Protein AF-A0A7M3T5S3-F1 (afdb_monomer)

Mean predicted aligned error: 9.6 Å

pLDDT: mean 73.54, std 10.13, range [45.75, 86.19]

Solvent-accessible surface area (backbone atoms only — not comparable to full-atom values): 3916 Å² total; per-residue (Å²): 129,87,51,70,67,58,56,51,51,52,50,52,53,52,52,53,52,50,35,53,50,41,20,52,54,38,20,74,72,72,73,36,64,67,59,4,48,49,52,17,51,51,50,50,52,51,47,54,51,49,48,54,49,48,52,57,54,49,72,7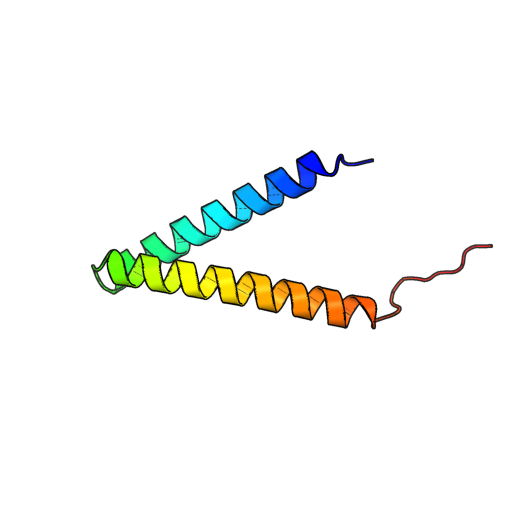0,50,77,78,81,76,71,84,72,132

InterPro domains:
  IPR018638 Domain of unknown function DUF2061, membrane [PF09834] (8-59)

Radius of gyration: 17.13 Å; Cα contacts (8 Å, |Δi|>4): 36; chains: 1; bounding box: 39×14×48 Å

Organism: NCBI:txid2748098

Sequence (69 aa):
MDSTQRTLAKTCTWQISGLIVMTLVTYAVTGSLIEGGTVALIGTVLGAFSYAIHERLWAQVRWGRLNRP

Foldseek 3Di:
DPDPVNVVVVVVVVLVVQLVVQLVVVCVVPVDSVVSNVRSVVCSVVVVVVVVVVVVVVVVVPPPPPPDD

Structure (mmCIF, N/CA/C/O backbone):
data_AF-A0A7M3T5S3-F1
#
_entry.id   AF-A0A7M3T5S3-F1
#
loop_
_atom_site.group_PDB
_atom_site.id
_atom_site.type_symbol
_atom_site.label_atom_id
_atom_site.label_alt_id
_atom_site.label_comp_id
_atom_site.label_asym_id
_atom_site.label_entity_id
_atom_site.label_seq_id
_atom_site.pdbx_PDB_ins_code
_atom_site.Cartn_x
_atom_site.Cartn_y
_atom_site.Cartn_z
_atom_site.occupancy
_atom_site.B_iso_or_equiv
_atom_site.auth_seq_id
_atom_site.auth_comp_id
_atom_site.auth_asym_id
_atom_site.auth_atom_id
_atom_site.pdbx_PDB_model_num
ATOM 1 N N . MET A 1 1 ? -7.399 -1.897 26.483 1.00 45.75 1 MET A N 1
ATOM 2 C CA . MET A 1 1 ? -7.499 -0.837 25.459 1.00 45.75 1 MET A CA 1
ATOM 3 C C . MET A 1 1 ? -6.294 -0.988 24.553 1.00 45.75 1 MET A C 1
ATOM 5 O O . MET A 1 1 ? -5.218 -0.542 24.930 1.00 45.75 1 MET A O 1
ATOM 9 N N . ASP A 1 2 ? -6.418 -1.695 23.427 1.00 49.69 2 ASP A N 1
ATOM 10 C CA . ASP A 1 2 ? -5.369 -1.616 22.404 1.00 49.69 2 ASP A CA 1
ATOM 11 C C . ASP A 1 2 ? -5.295 -0.151 21.961 1.00 49.69 2 ASP A C 1
ATOM 13 O O . ASP A 1 2 ? -6.294 0.431 21.538 1.00 49.69 2 ASP A O 1
ATOM 17 N N . SER A 1 3 ? -4.138 0.476 22.180 1.00 61.78 3 SER A N 1
ATOM 18 C CA . SER A 1 3 ? -3.919 1.883 21.851 1.00 61.78 3 SER A CA 1
ATOM 19 C C . SER A 1 3 ? -4.159 2.090 20.358 1.00 61.78 3 SER A C 1
ATOM 21 O O . SER A 1 3 ? -3.628 1.337 19.540 1.00 61.78 3 SER A O 1
ATOM 23 N N . THR A 1 4 ? -4.908 3.130 19.991 1.00 66.75 4 THR A N 1
ATOM 24 C CA . THR A 1 4 ? -5.143 3.564 18.602 1.00 66.75 4 THR A CA 1
ATOM 25 C C . THR A 1 4 ? -3.849 3.608 17.777 1.00 66.75 4 THR A C 1
ATOM 27 O O . THR A 1 4 ? -3.849 3.290 16.589 1.00 66.75 4 THR A O 1
ATOM 30 N N . GLN A 1 5 ? -2.718 3.913 18.422 1.00 64.75 5 GLN A N 1
ATOM 31 C CA . GLN A 1 5 ? -1.386 3.910 17.813 1.00 64.75 5 GLN A CA 1
ATOM 32 C C . GLN A 1 5 ? -0.948 2.525 17.312 1.00 64.75 5 GLN A C 1
ATOM 34 O O . GLN A 1 5 ? -0.309 2.419 16.269 1.00 64.75 5 GLN A O 1
ATOM 39 N N . ARG A 1 6 ? -1.310 1.451 18.021 1.00 66.38 6 ARG A N 1
ATOM 40 C CA . ARG A 1 6 ? -0.950 0.072 17.670 1.00 66.38 6 ARG A CA 1
ATOM 41 C C . ARG A 1 6 ? -1.749 -0.427 16.465 1.00 66.38 6 ARG A C 1
ATOM 43 O O . ARG A 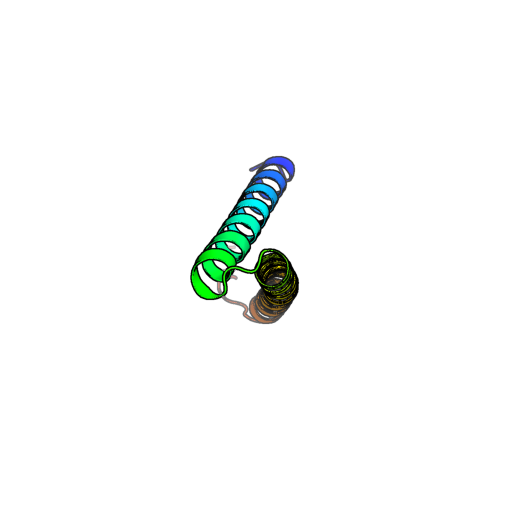1 6 ? -1.191 -1.097 15.599 1.00 66.38 6 ARG A O 1
ATOM 50 N N . THR A 1 7 ? -3.022 -0.042 16.372 1.00 73.12 7 THR A N 1
ATOM 51 C CA . THR A 1 7 ? -3.866 -0.316 15.199 1.00 73.12 7 THR A CA 1
ATOM 52 C C . THR A 1 7 ? -3.363 0.440 13.973 1.00 73.12 7 THR A C 1
ATOM 54 O O . THR A 1 7 ? -3.180 -0.171 12.925 1.00 73.12 7 THR A O 1
ATOM 57 N N . LEU A 1 8 ? -3.043 1.733 14.114 1.00 71.69 8 LEU A N 1
ATOM 58 C CA . LEU A 1 8 ? -2.466 2.538 13.031 1.00 71.69 8 LEU A CA 1
ATOM 59 C C . LEU A 1 8 ? -1.139 1.963 12.529 1.00 71.69 8 LEU A C 1
ATOM 61 O O . LEU A 1 8 ? -0.967 1.790 11.325 1.00 71.69 8 LEU A O 1
ATOM 65 N N . ALA A 1 9 ? -0.230 1.601 13.439 1.00 70.06 9 ALA A N 1
ATOM 66 C CA . ALA A 1 9 ? 1.038 0.978 13.075 1.00 70.06 9 ALA A CA 1
ATOM 67 C C . ALA A 1 9 ? 0.824 -0.328 12.295 1.00 70.06 9 ALA A C 1
ATOM 69 O O . ALA A 1 9 ? 1.454 -0.542 11.263 1.00 70.06 9 ALA A O 1
ATOM 70 N N . LYS A 1 10 ? -0.109 -1.179 12.741 1.00 68.44 10 LYS A N 1
ATOM 71 C CA . LYS A 1 10 ? -0.417 -2.448 12.072 1.00 68.44 10 LYS A CA 1
ATOM 72 C C . LYS A 1 10 ? -0.986 -2.236 10.666 1.00 68.44 10 LYS A C 1
ATOM 74 O O . LYS A 1 10 ? -0.562 -2.923 9.740 1.00 68.44 10 LYS A O 1
ATOM 79 N N . THR A 1 11 ? -1.894 -1.275 10.500 1.00 75.31 11 THR A N 1
ATOM 80 C CA . THR A 1 11 ? -2.469 -0.926 9.194 1.00 75.31 11 THR A CA 1
ATOM 81 C C . THR A 1 11 ? -1.410 -0.361 8.251 1.00 75.31 11 THR A C 1
ATOM 83 O O . THR A 1 11 ? -1.333 -0.794 7.105 1.00 75.31 11 THR A O 1
ATOM 86 N N . CYS A 1 12 ? -0.547 0.542 8.726 1.00 73.44 12 CYS A N 1
ATOM 87 C CA . CYS A 1 12 ? 0.549 1.080 7.918 1.00 73.44 12 CYS A CA 1
ATOM 88 C C . CYS A 1 12 ? 1.513 -0.020 7.466 1.00 73.44 12 CYS A C 1
ATOM 90 O O . CYS A 1 12 ? 1.826 -0.101 6.281 1.00 73.44 12 CYS A O 1
ATOM 92 N N . THR A 1 13 ? 1.935 -0.903 8.376 1.00 73.00 13 THR A N 1
ATOM 93 C CA . THR A 1 13 ? 2.813 -2.028 8.031 1.00 73.00 13 THR A CA 1
ATOM 94 C C . THR A 1 13 ? 2.167 -2.937 6.991 1.00 73.00 13 THR A C 1
ATOM 96 O O . THR A 1 13 ? 2.803 -3.271 5.996 1.00 73.00 13 THR A O 1
ATOM 99 N N . TRP A 1 14 ? 0.891 -3.286 7.171 1.00 77.56 14 TRP A N 1
ATOM 100 C CA . TRP A 1 14 ? 0.160 -4.117 6.216 1.00 77.56 14 TRP A CA 1
ATOM 101 C C . TRP A 1 14 ? 0.070 -3.471 4.827 1.00 77.56 14 TRP A C 1
ATOM 103 O O . TRP A 1 14 ? 0.360 -4.124 3.824 1.00 77.56 14 TRP A O 1
ATOM 113 N N . GLN A 1 15 ? -0.256 -2.176 4.761 1.00 77.75 15 GLN A N 1
ATOM 114 C CA . GLN A 1 15 ? -0.358 -1.451 3.493 1.00 77.75 15 GLN A CA 1
ATOM 115 C C . GLN A 1 15 ? 0.992 -1.328 2.780 1.00 77.75 15 GLN A C 1
ATOM 117 O O . GLN A 1 15 ? 1.057 -1.537 1.570 1.00 77.75 15 GLN A O 1
ATOM 122 N N . ILE A 1 16 ? 2.075 -1.042 3.510 1.00 75.12 16 ILE A N 1
ATOM 123 C CA . ILE A 1 16 ? 3.424 -0.944 2.933 1.00 75.12 16 ILE A CA 1
ATOM 124 C C . ILE A 1 16 ? 3.866 -2.302 2.379 1.00 75.12 16 ILE A C 1
ATOM 126 O O . ILE A 1 16 ? 4.355 -2.377 1.252 1.00 75.12 16 ILE A O 1
ATOM 130 N N . SER A 1 17 ? 3.650 -3.390 3.125 1.00 74.31 17 SER A N 1
ATOM 131 C CA . SER A 1 17 ? 3.959 -4.740 2.647 1.00 74.31 17 SER A CA 1
ATOM 132 C C . SER A 1 17 ? 3.149 -5.107 1.401 1.00 74.31 17 SER A C 1
ATOM 134 O O . SER A 1 17 ? 3.720 -5.622 0.443 1.00 74.31 17 SER A O 1
ATOM 136 N N . GLY A 1 18 ? 1.850 -4.793 1.370 1.00 76.94 18 GLY A N 1
ATOM 137 C CA . GLY A 1 18 ? 0.999 -5.021 0.198 1.00 76.94 18 GLY A CA 1
ATOM 138 C C . GLY A 1 18 ? 1.481 -4.262 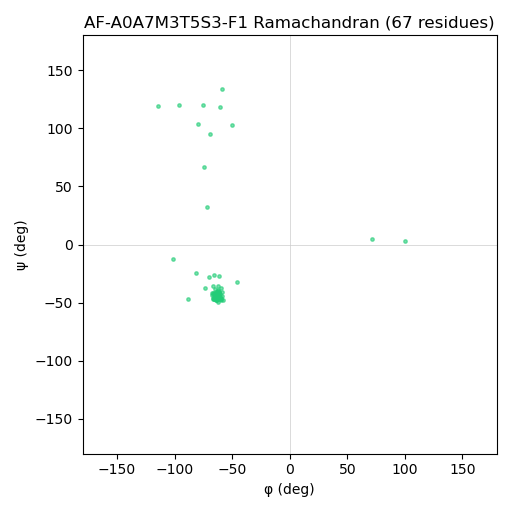-1.042 1.00 76.94 18 GLY A C 1
ATOM 139 O O . GLY A 1 18 ? 1.565 -4.842 -2.124 1.00 76.94 18 GLY A O 1
ATOM 140 N N . LEU A 1 19 ? 1.879 -2.996 -0.875 1.00 80.25 19 LEU A N 1
ATOM 141 C CA . LEU A 1 19 ? 2.417 -2.166 -1.954 1.00 80.25 19 LEU A CA 1
ATOM 142 C C . LEU A 1 19 ? 3.711 -2.757 -2.540 1.00 80.25 19 LEU A C 1
ATOM 144 O O . LEU A 1 19 ? 3.859 -2.854 -3.760 1.00 80.25 19 LEU A O 1
ATOM 148 N N . ILE A 1 20 ? 4.631 -3.188 -1.671 1.00 78.56 20 ILE A N 1
ATOM 149 C CA . ILE A 1 20 ? 5.910 -3.796 -2.068 1.00 78.56 20 ILE A CA 1
ATOM 150 C C . ILE A 1 20 ? 5.666 -5.100 -2.828 1.00 78.56 20 ILE A C 1
ATOM 152 O O . ILE A 1 20 ? 6.228 -5.299 -3.904 1.00 78.56 20 ILE A O 1
ATOM 156 N N . VAL A 1 21 ? 4.797 -5.970 -2.308 1.00 80.69 21 VAL A N 1
ATOM 157 C CA . VAL A 1 21 ? 4.493 -7.260 -2.941 1.00 80.69 21 VAL A CA 1
ATOM 158 C C . VAL A 1 21 ? 3.832 -7.059 -4.302 1.00 80.69 21 VAL A C 1
ATOM 160 O O . VAL A 1 21 ? 4.276 -7.668 -5.269 1.00 80.69 21 VAL A O 1
ATOM 163 N N . MET A 1 22 ? 2.831 -6.180 -4.425 1.00 84.75 22 MET A N 1
ATOM 164 C CA . MET A 1 22 ? 2.188 -5.917 -5.720 1.00 84.75 22 MET A CA 1
ATOM 165 C C . MET A 1 22 ? 3.161 -5.332 -6.746 1.00 84.75 22 MET A C 1
ATOM 167 O O . MET A 1 22 ? 3.127 -5.730 -7.912 1.00 84.75 22 MET A O 1
ATOM 171 N N . THR A 1 23 ? 4.060 -4.444 -6.313 1.00 76.88 23 THR A N 1
ATOM 172 C CA . THR A 1 23 ? 5.100 -3.879 -7.183 1.00 76.88 23 THR A CA 1
ATOM 173 C C . THR A 1 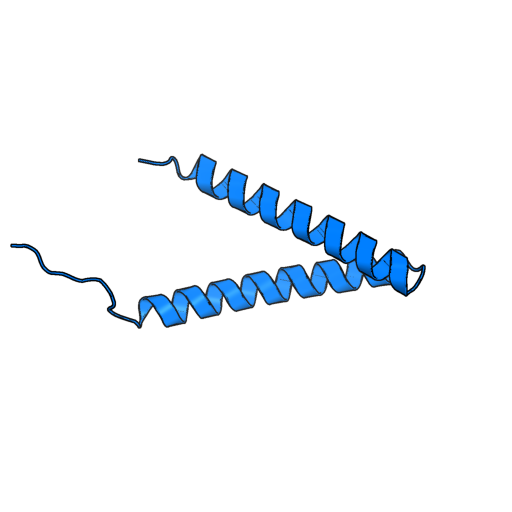23 ? 6.051 -4.969 -7.673 1.00 76.88 23 THR A C 1
ATOM 175 O O . THR A 1 23 ? 6.304 -5.057 -8.871 1.00 76.88 23 THR A O 1
ATOM 178 N N . LEU A 1 24 ? 6.538 -5.831 -6.773 1.00 74.81 24 LEU A N 1
ATOM 179 C CA . LEU A 1 24 ? 7.467 -6.916 -7.105 1.00 74.81 24 LEU A CA 1
ATOM 180 C C . LEU A 1 24 ? 6.827 -7.999 -7.975 1.00 74.81 24 LEU A C 1
ATOM 182 O O . LEU A 1 24 ? 7.457 -8.459 -8.920 1.00 74.81 24 LEU A O 1
ATOM 186 N N . VAL A 1 25 ? 5.587 -8.396 -7.682 1.00 81.56 25 VAL A N 1
ATOM 187 C CA . VAL A 1 25 ? 4.854 -9.401 -8.467 1.00 81.56 25 VAL A CA 1
ATOM 188 C C . VAL A 1 25 ? 4.607 -8.889 -9.878 1.00 81.56 25 VAL A C 1
ATOM 190 O O . VAL A 1 25 ? 4.897 -9.588 -10.841 1.00 81.56 25 VAL A O 1
ATOM 193 N N . THR A 1 26 ? 4.127 -7.654 -10.013 1.00 84.25 26 THR A N 1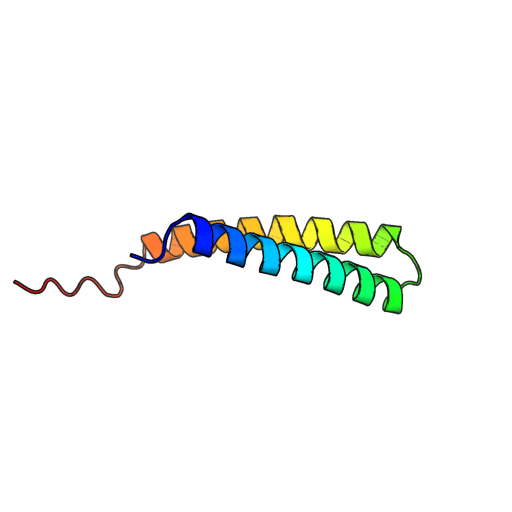
ATOM 194 C CA . THR A 1 26 ? 3.897 -7.063 -11.335 1.00 84.25 26 THR A CA 1
ATOM 195 C C . THR A 1 26 ? 5.218 -6.893 -12.082 1.00 84.25 26 THR A C 1
ATOM 197 O O . THR A 1 26 ? 5.308 -7.286 -13.237 1.00 84.25 26 THR A O 1
ATOM 200 N N . TYR A 1 27 ? 6.281 -6.425 -11.415 1.00 76.88 27 TYR A N 1
ATOM 201 C CA . TYR A 1 27 ? 7.618 -6.352 -12.010 1.00 76.88 27 TYR A CA 1
ATOM 202 C C . TYR A 1 27 ? 8.131 -7.721 -12.473 1.00 76.88 27 TYR A C 1
ATOM 204 O O . TYR A 1 27 ? 8.707 -7.820 -13.550 1.00 76.88 27 TYR A O 1
ATOM 212 N N . ALA A 1 28 ? 7.901 -8.788 -11.706 1.00 81.81 28 ALA A N 1
ATOM 213 C CA . ALA A 1 28 ? 8.296 -10.139 -12.096 1.00 81.81 28 ALA A CA 1
ATOM 214 C C . ALA A 1 28 ? 7.534 -10.649 -13.333 1.00 81.81 28 ALA A C 1
ATOM 216 O O . ALA A 1 28 ? 8.052 -11.495 -14.057 1.00 81.81 28 ALA A O 1
ATOM 217 N N . VAL A 1 29 ? 6.322 -10.138 -13.579 1.00 85.12 29 VAL A N 1
ATOM 218 C CA . VAL A 1 29 ? 5.478 -10.529 -14.715 1.00 85.12 29 VAL A CA 1
ATOM 219 C C . VAL A 1 29 ? 5.762 -9.683 -15.959 1.00 85.12 29 VAL A C 1
ATOM 221 O O . VAL A 1 29 ? 5.922 -10.248 -17.037 1.00 85.12 29 VAL A O 1
ATOM 224 N N . THR A 1 30 ? 5.841 -8.353 -15.841 1.00 86.19 30 THR A N 1
ATOM 225 C CA . THR A 1 30 ? 6.028 -7.451 -16.995 1.00 86.19 30 THR A CA 1
ATOM 226 C C . THR A 1 30 ? 7.449 -6.929 -17.184 1.00 86.19 30 THR A C 1
ATOM 228 O O . THR A 1 30 ? 7.753 -6.363 -18.229 1.00 86.19 30 THR A O 1
ATOM 231 N N . GLY A 1 31 ? 8.343 -7.093 -16.207 1.00 83.25 31 GLY A N 1
ATOM 232 C CA . GLY A 1 31 ? 9.712 -6.562 -16.251 1.00 83.25 31 GLY A CA 1
ATOM 233 C C . GLY A 1 31 ? 9.806 -5.039 -16.092 1.00 83.25 31 GLY A C 1
ATOM 234 O O . GLY A 1 31 ? 10.895 -4.477 -16.197 1.00 83.25 31 GLY A O 1
ATOM 235 N N . SER A 1 32 ? 8.685 -4.353 -15.833 1.00 79.31 32 SER A N 1
ATOM 236 C CA . SER A 1 32 ? 8.603 -2.893 -15.724 1.00 79.31 32 SER A CA 1
ATOM 237 C C . SER A 1 32 ? 8.243 -2.455 -14.309 1.00 79.31 32 SER A C 1
ATOM 239 O O . SER A 1 32 ? 7.177 -2.774 -13.778 1.00 79.31 32 SER A O 1
ATOM 241 N N . LEU A 1 33 ? 9.141 -1.690 -13.683 1.00 81.38 33 LEU A N 1
ATOM 242 C CA . LEU A 1 33 ? 8.933 -1.186 -12.324 1.00 81.38 33 LEU A CA 1
ATOM 243 C C . LEU A 1 33 ? 7.828 -0.114 -12.281 1.00 81.38 33 LEU A C 1
ATOM 245 O O . LEU A 1 33 ? 7.139 0.027 -11.273 1.00 81.38 33 LEU A O 1
ATOM 249 N N . ILE A 1 34 ? 7.638 0.615 -13.387 1.00 85.38 34 ILE A N 1
ATOM 250 C CA . ILE A 1 34 ? 6.610 1.656 -13.534 1.00 85.38 34 ILE A CA 1
ATOM 251 C C . ILE A 1 34 ? 5.214 1.030 -13.534 1.00 85.38 34 ILE A C 1
ATOM 253 O O . ILE A 1 34 ? 4.310 1.522 -12.856 1.00 85.38 34 ILE A O 1
ATOM 257 N N . GLU A 1 35 ? 5.037 -0.082 -14.247 1.00 84.06 35 GLU A N 1
ATOM 258 C CA . GLU A 1 35 ? 3.768 -0.808 -14.241 1.00 84.06 35 GLU A CA 1
ATOM 259 C C . GLU A 1 35 ? 3.480 -1.400 -12.863 1.00 84.06 35 GLU A C 1
ATOM 261 O O . GLU A 1 35 ? 2.371 -1.247 -12.353 1.00 84.06 35 GLU A O 1
ATOM 266 N N . GLY A 1 36 ? 4.492 -1.976 -12.204 1.00 82.31 36 GLY A N 1
ATOM 267 C CA . GLY A 1 36 ? 4.330 -2.488 -10.846 1.00 82.31 36 GLY A CA 1
ATOM 268 C C . GLY A 1 36 ? 3.976 -1.421 -9.821 1.00 82.31 36 GLY A C 1
ATOM 269 O O . GLY A 1 36 ? 3.068 -1.632 -9.017 1.00 82.31 36 GLY A O 1
ATOM 270 N N . GLY A 1 37 ? 4.612 -0.251 -9.898 1.00 82.19 37 GLY A N 1
ATOM 271 C CA . GLY A 1 37 ? 4.255 0.891 -9.062 1.00 82.19 37 GLY A CA 1
ATOM 272 C C . GLY A 1 37 ? 2.819 1.354 -9.308 1.00 82.19 37 GLY A C 1
ATOM 273 O O . GLY A 1 37 ? 2.091 1.626 -8.357 1.00 82.19 37 GLY A O 1
ATOM 274 N N . THR A 1 38 ? 2.383 1.371 -10.571 1.00 85.25 38 THR A N 1
ATOM 275 C CA . THR A 1 38 ? 1.022 1.771 -10.961 1.00 85.25 38 THR A CA 1
ATOM 276 C C . THR A 1 38 ? -0.023 0.785 -10.436 1.00 85.25 38 THR A C 1
ATOM 278 O O . THR A 1 38 ? -1.006 1.202 -9.824 1.00 85.25 38 THR A O 1
ATOM 281 N N . VAL A 1 39 ? 0.204 -0.523 -10.595 1.00 86.00 39 VAL A N 1
ATOM 282 C CA . VAL A 1 39 ? -0.687 -1.570 -10.071 1.00 86.00 39 VAL A CA 1
ATOM 283 C C . VAL A 1 39 ? -0.760 -1.515 -8.547 1.00 86.00 39 VAL A C 1
ATOM 285 O O . VAL A 1 39 ? -1.853 -1.585 -7.989 1.00 86.00 39 VAL A O 1
ATOM 288 N N . ALA A 1 40 ? 0.370 -1.332 -7.863 1.00 84.31 40 ALA A N 1
ATOM 289 C CA . ALA A 1 40 ? 0.392 -1.216 -6.409 1.00 84.31 40 ALA A CA 1
ATOM 290 C C . ALA A 1 40 ? -0.369 0.026 -5.907 1.00 84.31 40 ALA A C 1
ATOM 292 O O . ALA A 1 40 ? -1.121 -0.059 -4.930 1.00 84.31 40 ALA A O 1
ATOM 293 N N . LEU A 1 41 ? -0.230 1.167 -6.592 1.00 83.50 41 LEU A N 1
ATOM 294 C CA . LEU A 1 41 ? -0.980 2.395 -6.304 1.00 83.50 41 LEU A CA 1
ATOM 295 C C . LEU A 1 41 ? -2.485 2.191 -6.488 1.00 83.50 41 LEU A C 1
ATOM 297 O O . LEU A 1 41 ? -3.261 2.494 -5.580 1.00 83.50 41 LEU A O 1
ATOM 301 N N . ILE A 1 42 ? -2.894 1.627 -7.628 1.00 86.19 42 ILE A N 1
ATOM 302 C CA . IL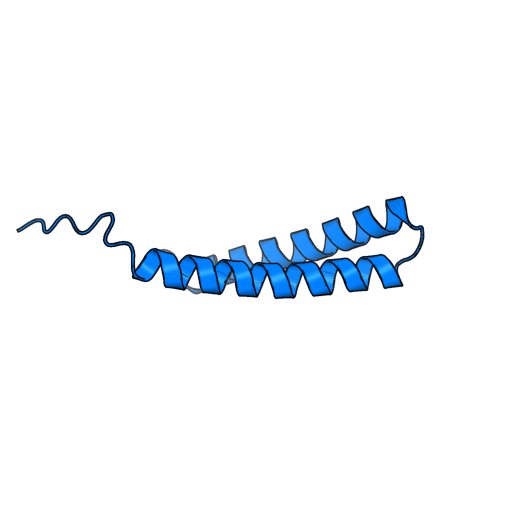E A 1 42 ? -4.300 1.320 -7.911 1.00 86.19 42 ILE A CA 1
ATOM 303 C C . ILE A 1 42 ? -4.840 0.346 -6.862 1.00 86.19 42 ILE A C 1
ATOM 305 O O . ILE A 1 42 ? -5.879 0.619 -6.269 1.00 86.19 42 ILE A O 1
ATOM 309 N N . GLY A 1 43 ? -4.119 -0.739 -6.566 1.00 80.75 43 GLY A N 1
ATOM 310 C CA . GLY A 1 43 ? -4.505 -1.729 -5.560 1.00 80.75 43 GLY A CA 1
ATOM 311 C C . GLY A 1 43 ? -4.660 -1.126 -4.163 1.00 80.75 43 GLY A C 1
ATOM 312 O O . GLY A 1 43 ? -5.599 -1.464 -3.446 1.00 80.75 43 GLY A O 1
ATOM 313 N N . THR A 1 44 ? -3.807 -0.168 -3.799 1.00 81.31 44 THR A N 1
ATOM 314 C CA . THR A 1 44 ? -3.895 0.555 -2.521 1.00 81.31 44 THR A CA 1
ATOM 315 C C . THR A 1 44 ? -5.140 1.431 -2.448 1.00 81.31 44 THR A C 1
ATOM 317 O O . THR A 1 44 ? -5.865 1.377 -1.454 1.00 81.31 44 THR A O 1
ATOM 320 N N . VAL A 1 45 ? -5.423 2.209 -3.497 1.00 84.69 45 VAL A N 1
ATOM 321 C CA . VAL A 1 45 ? -6.624 3.056 -3.566 1.00 84.69 45 VAL A CA 1
ATOM 322 C C . VAL A 1 45 ? -7.882 2.191 -3.563 1.00 84.69 45 VAL A C 1
ATOM 324 O O . VAL A 1 45 ? -8.792 2.430 -2.772 1.00 84.69 45 VAL A O 1
ATOM 327 N N . LEU A 1 46 ? -7.922 1.149 -4.394 1.00 81.69 46 LEU A N 1
ATOM 328 C CA . LEU A 1 46 ? -9.067 0.251 -4.510 1.00 81.69 46 LEU A CA 1
ATOM 329 C C . LEU A 1 46 ? -9.311 -0.528 -3.212 1.00 81.69 46 LEU A C 1
ATOM 331 O O . LEU A 1 46 ? -10.459 -0.714 -2.811 1.00 81.69 46 LEU A O 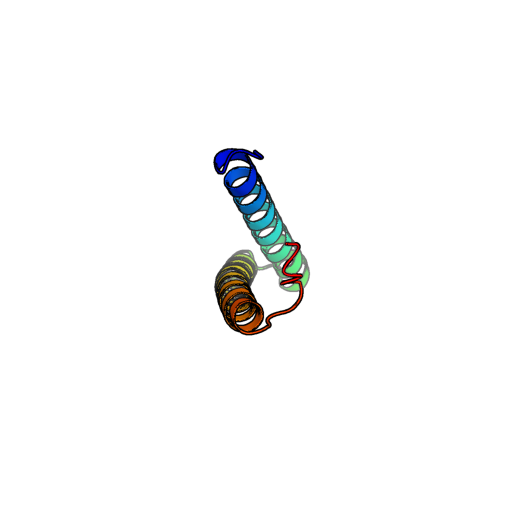1
ATOM 335 N N . GLY A 1 47 ? -8.238 -0.948 -2.537 1.00 79.00 47 GLY A N 1
ATOM 336 C CA . GLY A 1 47 ? -8.285 -1.604 -1.234 1.00 79.00 47 GLY A CA 1
ATOM 337 C C . GLY A 1 47 ? -8.806 -0.676 -0.139 1.00 79.00 47 GLY A C 1
ATOM 338 O O . GLY A 1 47 ? -9.692 -1.070 0.616 1.00 79.00 47 GLY A O 1
ATOM 339 N N . ALA A 1 48 ? -8.338 0.576 -0.093 1.00 79.56 48 ALA A N 1
ATOM 340 C CA . ALA A 1 48 ? -8.836 1.580 0.847 1.00 79.56 48 ALA A CA 1
ATOM 341 C C . ALA A 1 48 ? -10.323 1.896 0.613 1.00 79.56 48 ALA A C 1
ATOM 343 O O . ALA A 1 48 ? -11.107 1.926 1.562 1.00 79.56 48 ALA A O 1
ATOM 344 N N . PHE A 1 49 ? -10.733 2.063 -0.648 1.00 75.69 49 PHE A N 1
ATOM 345 C CA . PHE A 1 49 ? -12.139 2.245 -1.013 1.00 75.69 49 PHE A CA 1
ATOM 346 C C . PHE A 1 49 ? -12.987 1.023 -0.657 1.00 75.69 49 PHE A C 1
ATOM 348 O O . PHE A 1 49 ? -14.046 1.177 -0.053 1.00 75.69 49 PHE A O 1
ATOM 355 N N . SER A 1 50 ? -12.519 -0.187 -0.974 1.00 75.81 50 SER A N 1
ATOM 356 C CA . SER A 1 50 ? -13.220 -1.430 -0.634 1.00 75.81 50 SER A CA 1
ATOM 357 C C . SER A 1 50 ? -13.372 -1.593 0.871 1.00 75.81 50 SER A C 1
ATOM 359 O O . SER A 1 50 ? -14.447 -1.963 1.329 1.00 75.81 50 SER A O 1
ATOM 361 N N . TYR A 1 51 ? -12.338 -1.267 1.649 1.00 74.81 51 TYR A N 1
ATOM 362 C CA . TYR A 1 51 ? -12.404 -1.299 3.106 1.00 74.81 51 TYR A CA 1
ATOM 363 C C . TYR A 1 51 ? -13.398 -0.265 3.650 1.00 74.81 51 TYR A C 1
ATOM 365 O O . TYR A 1 51 ? -14.235 -0.603 4.480 1.00 74.81 51 TYR A O 1
ATOM 373 N N . ALA A 1 52 ? -13.381 0.970 3.140 1.00 74.62 52 ALA A N 1
ATOM 374 C CA . ALA A 1 52 ? -14.341 1.998 3.540 1.00 74.62 52 ALA A CA 1
ATOM 375 C C . ALA A 1 52 ? -15.790 1.612 3.193 1.00 74.62 52 ALA A C 1
ATOM 377 O O . ALA A 1 52 ? -16.705 1.842 3.985 1.0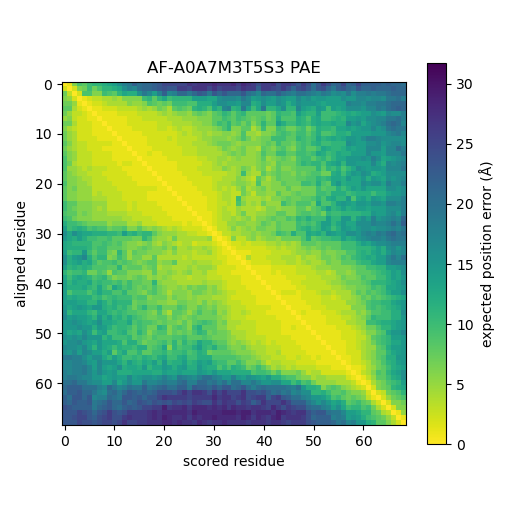0 74.62 52 ALA A O 1
ATOM 378 N N . ILE A 1 53 ? -16.013 1.000 2.026 1.00 72.06 53 ILE A N 1
ATOM 379 C CA . ILE A 1 53 ? -17.319 0.459 1.631 1.00 72.06 53 ILE A CA 1
ATOM 380 C C . ILE A 1 53 ? -17.706 -0.697 2.551 1.00 72.06 53 ILE A C 1
ATOM 382 O O . ILE A 1 53 ? -18.824 -0.714 3.056 1.00 72.06 53 ILE A O 1
ATOM 386 N N . HIS A 1 54 ? -16.790 -1.627 2.814 1.00 68.06 54 HIS A N 1
ATOM 387 C CA . HIS A 1 54 ? -17.014 -2.747 3.717 1.00 68.06 54 HIS A CA 1
ATOM 388 C C . HIS A 1 54 ? -17.401 -2.261 5.117 1.00 68.06 54 HIS A C 1
ATOM 390 O O . HIS A 1 54 ? -18.399 -2.718 5.656 1.00 68.06 54 HIS A O 1
ATOM 396 N N . GLU A 1 55 ? -16.678 -1.296 5.689 1.00 76.62 55 GLU A N 1
ATOM 397 C CA . GLU A 1 55 ? -16.990 -0.726 7.002 1.00 76.62 55 GLU A CA 1
ATOM 398 C C . GLU A 1 55 ? -18.353 -0.019 7.006 1.00 76.62 55 GLU A C 1
ATOM 400 O O . GLU A 1 55 ? -19.142 -0.203 7.931 1.00 76.62 55 GLU A O 1
ATOM 405 N N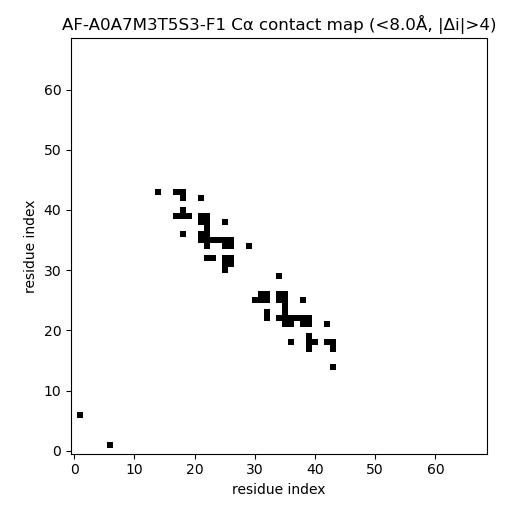 . ARG A 1 56 ? -18.688 0.721 5.942 1.00 75.50 56 ARG A N 1
ATOM 406 C CA . ARG A 1 56 ? -20.005 1.360 5.787 1.00 75.50 56 ARG A CA 1
ATOM 407 C C . ARG A 1 56 ? -21.145 0.351 5.671 1.00 75.50 56 ARG A C 1
ATOM 409 O O . ARG A 1 56 ? -22.186 0.552 6.292 1.00 75.50 56 ARG A O 1
ATOM 416 N N . LEU A 1 57 ? -20.964 -0.717 4.898 1.00 70.31 57 LEU A N 1
ATOM 417 C CA . LEU A 1 57 ? -21.940 -1.802 4.776 1.00 70.31 57 LEU A CA 1
ATOM 418 C C . LEU A 1 57 ? -22.066 -2.561 6.103 1.00 70.31 57 LEU A C 1
ATOM 420 O O . LEU A 1 57 ? -23.172 -2.833 6.559 1.00 70.31 57 LEU A O 1
ATOM 424 N N . TRP A 1 58 ? -20.947 -2.828 6.775 1.00 63.38 58 TRP A N 1
ATOM 425 C CA . TRP A 1 58 ? -20.916 -3.507 8.067 1.00 63.38 58 TRP A CA 1
ATOM 426 C C . TRP A 1 58 ? -21.555 -2.675 9.183 1.00 63.38 58 TRP A C 1
ATOM 428 O O . TRP A 1 58 ? -22.262 -3.219 10.024 1.00 63.38 58 TRP A O 1
ATOM 438 N N . ALA A 1 59 ? -21.410 -1.347 9.158 1.00 66.75 59 ALA A N 1
ATOM 439 C CA . ALA A 1 59 ? -22.093 -0.444 10.085 1.00 66.75 59 ALA A CA 1
ATOM 440 C C . ALA A 1 59 ? -23.630 -0.516 9.968 1.00 66.75 59 ALA A C 1
ATOM 442 O O . ALA A 1 59 ? -24.341 -0.268 10.946 1.00 66.75 59 ALA A O 1
ATOM 443 N N . GLN A 1 60 ? -24.156 -0.882 8.794 1.00 61.88 60 GLN A N 1
ATOM 444 C CA . GLN A 1 60 ? -25.590 -1.118 8.583 1.00 61.88 60 GLN A CA 1
ATOM 445 C C . GLN A 1 60 ? -26.026 -2.519 9.041 1.00 61.88 60 GLN A C 1
ATOM 447 O O . GLN A 1 60 ? -27.183 -2.726 9.417 1.00 61.88 60 GLN A O 1
ATOM 452 N N . VAL A 1 61 ? -25.100 -3.476 9.085 1.00 65.06 61 VAL A N 1
ATOM 453 C CA . VAL A 1 61 ? -25.339 -4.837 9.567 1.00 65.06 61 VAL A CA 1
ATOM 454 C C . VAL A 1 61 ? -25.323 -4.838 11.104 1.00 65.06 61 VAL A C 1
ATOM 456 O O . VAL A 1 61 ? -24.280 -4.796 11.748 1.00 65.06 61 VAL A O 1
ATOM 459 N N . ARG A 1 62 ? -26.505 -4.904 11.743 1.00 58.25 62 ARG A N 1
ATOM 460 C CA . ARG A 1 62 ? -26.670 -4.941 13.221 1.00 58.25 62 ARG A CA 1
ATOM 461 C C . ARG A 1 62 ? -26.234 -6.273 13.864 1.00 58.25 62 ARG A C 1
ATOM 463 O O . ARG A 1 62 ? -26.832 -6.687 14.858 1.00 58.25 62 ARG A O 1
ATOM 470 N N . TRP A 1 63 ? -25.241 -6.970 13.323 1.00 56.94 63 TRP A N 1
ATOM 471 C CA . TRP A 1 63 ? -24.804 -8.253 13.869 1.00 56.94 63 TRP A CA 1
ATOM 472 C C . TRP A 1 63 ? -23.998 -8.021 15.153 1.00 56.94 63 TRP A C 1
ATOM 474 O O . TRP A 1 63 ? -22.991 -7.322 15.145 1.00 56.94 63 TRP A O 1
ATOM 484 N N . GLY A 1 64 ? -24.460 -8.578 16.277 1.00 59.00 64 GLY A N 1
ATOM 485 C CA . GLY A 1 64 ? -23.739 -8.531 17.557 1.00 59.00 64 GLY A CA 1
ATOM 486 C C . GLY A 1 64 ? -24.213 -7.488 18.577 1.00 59.00 64 GLY A C 1
ATOM 487 O O . GLY A 1 64 ? -23.654 -7.442 19.670 1.00 59.00 64 GLY A O 1
ATOM 488 N N . ARG A 1 65 ? -25.283 -6.717 18.316 1.00 54.66 65 ARG A N 1
ATOM 489 C CA . ARG A 1 65 ? -25.995 -5.984 19.386 1.00 54.66 65 ARG A CA 1
ATOM 490 C C . ARG A 1 65 ? -26.846 -6.946 20.219 1.00 54.66 65 ARG A C 1
ATOM 492 O O . ARG A 1 65 ? -28.071 -6.891 20.201 1.00 54.66 65 ARG A O 1
ATOM 499 N N . LEU A 1 66 ? -26.186 -7.839 20.950 1.00 56.62 66 LEU A N 1
ATOM 500 C CA . LEU A 1 66 ? -26.765 -8.425 22.151 1.00 56.62 66 LEU A CA 1
ATOM 501 C C . LEU A 1 66 ? -26.826 -7.298 23.183 1.00 56.62 66 LEU A C 1
ATOM 503 O O . LEU A 1 66 ? -25.839 -7.008 23.853 1.00 56.62 66 LEU A O 1
ATOM 507 N N . ASN A 1 67 ? -27.988 -6.642 23.263 1.00 52.12 67 ASN A N 1
ATOM 508 C CA . ASN A 1 67 ? -28.416 -5.970 24.484 1.00 52.12 67 ASN A CA 1
ATOM 509 C C . ASN A 1 67 ? -28.268 -6.996 25.609 1.00 52.12 67 ASN A C 1
ATOM 511 O O . ASN A 1 67 ? -29.067 -7.928 25.703 1.00 52.12 67 ASN A O 1
ATOM 515 N N . ARG A 1 68 ? -27.216 -6.869 26.413 1.00 52.16 68 ARG A N 1
ATOM 516 C CA . ARG A 1 68 ? -27.169 -7.524 27.712 1.00 52.16 68 ARG A CA 1
ATOM 517 C C . ARG A 1 68 ? -27.621 -6.479 28.735 1.00 52.16 68 ARG A C 1
ATOM 519 O O . ARG A 1 68 ? -27.032 -5.397 28.718 1.00 52.16 68 ARG A O 1
ATOM 526 N N . PRO A 1 69 ? -28.711 -6.749 29.479 1.00 59.94 69 PRO A N 1
ATOM 527 C CA . PRO A 1 69 ? -29.200 -5.863 30.530 1.00 59.94 69 PRO A CA 1
ATOM 528 C C . PRO A 1 69 ? -28.171 -5.692 31.650 1.00 59.94 69 PRO A C 1
ATOM 530 O O . PRO A 1 69 ? -27.291 -6.577 31.785 1.00 59.94 69 PRO A O 1
#

Secondary structure (DSSP, 8-state):
---HHHHHHHHHHHHHHHHHHHHHHHHHHHS-HHHHHHHHHHHHHHHHHHHHHHHHHHHH--TT-----